Protein AF-A0A449G775-F1 (afdb_monomer)

Structure (mmCIF, N/CA/C/O backbone):
data_AF-A0A449G775-F1
#
_entry.id   AF-A0A449G775-F1
#
loop_
_atom_site.group_PDB
_atom_site.id
_atom_site.type_symbol
_atom_site.label_atom_id
_atom_site.label_alt_id
_atom_site.label_comp_id
_atom_site.label_asym_id
_atom_site.label_entity_id
_atom_site.label_seq_id
_atom_site.pdbx_PDB_ins_code
_atom_site.Cartn_x
_atom_site.Cartn_y
_atom_site.Cartn_z
_atom_site.occupancy
_atom_site.B_iso_or_equiv
_atom_site.auth_seq_id
_atom_site.auth_comp_id
_atom_site.auth_asym_id
_atom_site.auth_atom_id
_atom_site.pdbx_PDB_model_num
ATOM 1 N N . MET A 1 1 ? -2.169 -4.585 -36.588 1.00 41.78 1 MET A N 1
ATOM 2 C CA . MET A 1 1 ? -1.830 -3.773 -35.401 1.00 41.78 1 MET A CA 1
ATOM 3 C C . MET A 1 1 ? -0.980 -4.644 -34.499 1.00 41.78 1 MET A C 1
ATOM 5 O O . MET A 1 1 ? -1.302 -5.826 -34.436 1.00 41.78 1 MET A O 1
ATOM 9 N N . PRO A 1 2 ? 0.100 -4.131 -33.890 1.00 54.00 2 PRO A N 1
ATOM 10 C CA . PRO A 1 2 ? 0.795 -4.879 -32.844 1.00 54.00 2 PRO A CA 1
ATOM 11 C C . PRO A 1 2 ? -0.202 -5.221 -31.728 1.00 54.00 2 PRO A C 1
ATOM 13 O O . PRO A 1 2 ? -1.099 -4.421 -31.456 1.00 54.00 2 PRO A O 1
ATOM 16 N N . ASP A 1 3 ? -0.084 -6.412 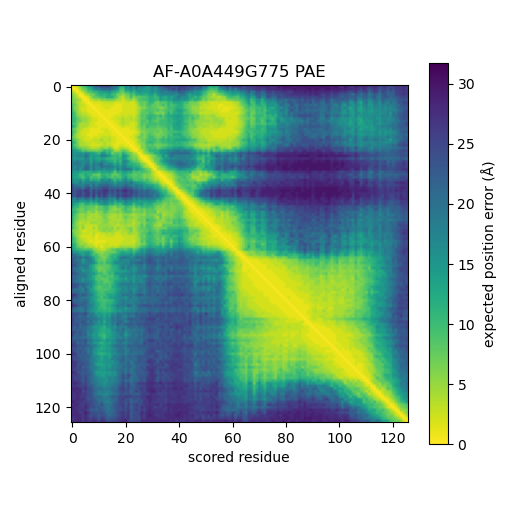-31.141 1.00 64.44 3 ASP A N 1
ATOM 17 C CA . ASP A 1 3 ? -0.899 -6.814 -29.991 1.00 64.44 3 ASP A CA 1
ATOM 18 C C . ASP A 1 3 ? -0.558 -5.893 -28.813 1.00 64.44 3 ASP A C 1
ATOM 20 O O . ASP A 1 3 ? 0.551 -5.922 -28.278 1.00 64.44 3 ASP A O 1
ATOM 24 N N . ILE A 1 4 ? -1.497 -5.017 -28.459 1.00 66.75 4 ILE A N 1
ATOM 25 C CA . ILE A 1 4 ? -1.383 -4.104 -27.319 1.00 66.75 4 ILE A CA 1
ATOM 26 C C . ILE A 1 4 ? -1.605 -4.921 -26.039 1.00 66.75 4 ILE A C 1
ATOM 28 O O . ILE A 1 4 ? -2.422 -5.846 -26.011 1.00 66.75 4 ILE A O 1
ATOM 32 N N . ALA A 1 5 ? -0.862 -4.607 -24.975 1.00 70.12 5 ALA A N 1
ATOM 33 C CA . ALA A 1 5 ? -1.087 -5.233 -23.677 1.00 70.12 5 ALA A CA 1
ATOM 34 C C . ALA A 1 5 ? -2.512 -4.926 -23.188 1.00 70.12 5 ALA A C 1
ATOM 36 O O . ALA A 1 5 ? -2.932 -3.773 -23.171 1.00 70.12 5 ALA A O 1
ATOM 37 N N . LYS A 1 6 ? -3.258 -5.946 -22.762 1.00 79.94 6 LYS A N 1
ATOM 38 C CA . LYS A 1 6 ? -4.625 -5.754 -22.262 1.00 79.94 6 LYS A CA 1
ATOM 39 C C . LYS A 1 6 ? -4.625 -5.210 -20.837 1.00 79.94 6 LYS A C 1
ATOM 41 O O . LYS A 1 6 ? -5.492 -4.419 -20.498 1.00 79.94 6 LYS A O 1
ATOM 46 N N . HIS A 1 7 ? -3.654 -5.626 -20.022 1.00 84.19 7 HIS A N 1
ATOM 47 C CA . HIS A 1 7 ? -3.527 -5.198 -18.629 1.00 84.19 7 HIS A CA 1
ATOM 48 C C . HIS A 1 7 ? -2.068 -5.038 -18.226 1.00 84.19 7 HIS A C 1
ATOM 50 O O . HIS A 1 7 ? -1.248 -5.918 -18.510 1.00 84.19 7 HIS A O 1
ATOM 56 N N . VAL A 1 8 ? -1.742 -3.956 -17.527 1.00 86.50 8 VAL A N 1
ATOM 57 C CA . VAL A 1 8 ? -0.419 -3.740 -16.932 1.00 86.50 8 VAL A CA 1
ATOM 58 C C . VAL A 1 8 ? -0.568 -3.484 -15.441 1.00 86.50 8 VAL A C 1
ATOM 60 O O . VAL A 1 8 ? -1.293 -2.582 -15.037 1.00 86.50 8 VAL A O 1
ATOM 63 N N . THR A 1 9 ? 0.175 -4.230 -14.625 1.00 86.44 9 THR A N 1
ATOM 64 C CA . THR A 1 9 ? 0.214 -4.030 -13.172 1.00 86.44 9 THR A CA 1
ATOM 65 C C . THR A 1 9 ? 1.597 -3.558 -12.744 1.00 86.44 9 THR A C 1
ATOM 67 O O . THR A 1 9 ? 2.597 -4.246 -12.968 1.00 86.44 9 THR A O 1
ATOM 70 N N . VAL A 1 10 ? 1.657 -2.401 -12.086 1.00 84.25 10 VAL A N 1
ATOM 71 C CA . VAL A 1 10 ? 2.860 -1.878 -11.430 1.00 84.25 10 VAL A CA 1
ATOM 72 C C . VAL A 1 10 ? 2.757 -2.165 -9.939 1.00 84.25 10 VAL A C 1
ATOM 74 O O . VAL A 1 10 ? 1.992 -1.521 -9.225 1.00 84.25 10 VAL A O 1
ATOM 77 N N . ASP A 1 11 ? 3.540 -3.125 -9.460 1.00 79.12 11 ASP A N 1
ATOM 78 C CA . ASP A 1 11 ? 3.617 -3.460 -8.043 1.00 79.12 11 ASP A CA 1
ATOM 79 C C . ASP A 1 11 ? 4.796 -2.728 -7.401 1.00 79.12 11 ASP A C 1
ATOM 81 O O . ASP A 1 11 ? 5.955 -3.143 -7.511 1.00 79.12 11 ASP A O 1
ATOM 85 N N . LEU A 1 12 ? 4.496 -1.608 -6.739 1.00 74.88 12 LEU A N 1
ATOM 86 C CA . LEU A 1 12 ? 5.497 -0.781 -6.069 1.00 74.88 12 LEU A CA 1
ATOM 87 C C . LEU A 1 12 ? 5.999 -1.413 -4.765 1.00 74.88 12 LEU A C 1
ATOM 89 O O . LEU A 1 12 ? 7.126 -1.129 -4.357 1.00 74.88 12 LEU A O 1
ATOM 93 N N . ALA A 1 13 ? 5.212 -2.291 -4.133 1.00 70.94 13 ALA A N 1
ATOM 94 C CA . ALA A 1 13 ? 5.627 -3.017 -2.935 1.00 70.94 13 ALA A CA 1
ATOM 95 C C . ALA A 1 13 ? 6.706 -4.056 -3.270 1.00 70.94 13 ALA A C 1
ATOM 97 O O . ALA A 1 13 ? 7.714 -4.160 -2.573 1.00 70.94 13 ALA A O 1
ATOM 98 N N . GLN A 1 14 ? 6.537 -4.778 -4.379 1.00 73.75 14 GLN A N 1
ATOM 99 C CA . GLN A 1 14 ? 7.514 -5.760 -4.855 1.00 73.75 14 GLN A CA 1
ATOM 100 C C . GLN A 1 14 ? 8.566 -5.178 -5.804 1.00 73.75 14 GLN A C 1
ATOM 102 O O . GLN A 1 14 ? 9.506 -5.889 -6.165 1.00 73.75 14 GLN A O 1
ATOM 107 N N . ARG A 1 15 ? 8.406 -3.918 -6.229 1.00 76.88 15 ARG A N 1
ATOM 108 C C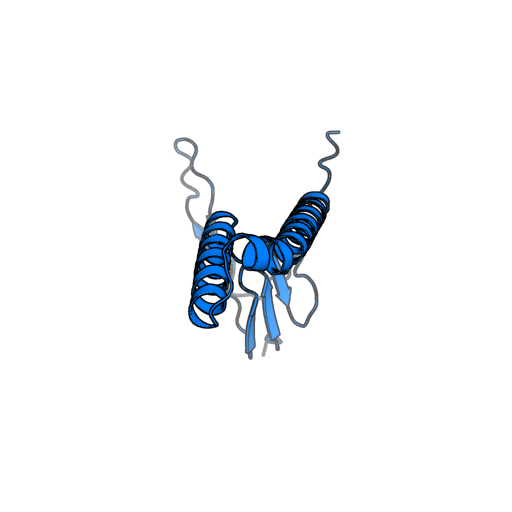A . ARG A 1 15 ? 9.209 -3.266 -7.279 1.00 76.88 15 ARG A CA 1
ATOM 109 C C . ARG A 1 15 ? 9.212 -4.078 -8.580 1.00 76.88 15 ARG A C 1
ATOM 111 O O . ARG A 1 15 ? 10.264 -4.325 -9.171 1.00 76.88 15 ARG A O 1
ATOM 118 N N . LYS A 1 16 ? 8.036 -4.544 -9.006 1.00 81.12 16 LYS A N 1
ATOM 119 C CA . LYS A 1 16 ? 7.862 -5.406 -10.185 1.00 81.12 16 LYS A CA 1
ATOM 120 C C . LYS A 1 16 ? 6.801 -4.866 -11.129 1.00 81.12 16 LYS A C 1
ATOM 122 O O . LYS A 1 16 ? 5.863 -4.193 -10.722 1.00 81.12 16 LYS A O 1
ATOM 127 N N . LEU A 1 17 ? 6.955 -5.232 -12.396 1.00 83.00 17 LEU A N 1
ATOM 128 C CA . LEU A 1 17 ? 5.988 -4.985 -13.453 1.00 83.00 17 LEU A CA 1
ATOM 129 C C . LEU A 1 17 ? 5.425 -6.322 -13.939 1.00 83.00 17 LEU A C 1
ATOM 131 O O . LEU A 1 17 ? 6.178 -7.286 -14.120 1.00 83.00 17 LEU A O 1
ATOM 135 N N . TYR A 1 18 ? 4.121 -6.354 -14.185 1.00 85.88 18 TYR A N 1
ATOM 136 C CA . TYR A 1 18 ? 3.426 -7.476 -14.800 1.00 85.88 18 TYR A CA 1
ATOM 137 C C . TYR A 1 18 ? 2.677 -6.994 -16.041 1.00 85.88 18 TYR A C 1
ATOM 139 O O . TYR A 1 18 ? 2.078 -5.920 -16.030 1.00 85.88 18 TYR A O 1
ATOM 147 N N . VAL A 1 19 ? 2.706 -7.792 -17.104 1.00 84.25 19 VAL A N 1
ATOM 148 C CA . VAL A 1 19 ? 1.987 -7.531 -18.355 1.00 84.25 19 VAL A CA 1
ATOM 149 C C . VAL A 1 19 ? 1.100 -8.734 -18.633 1.00 84.25 19 VAL A C 1
ATOM 151 O O . VAL A 1 19 ? 1.589 -9.856 -18.718 1.00 84.25 19 VAL A O 1
ATOM 154 N N . ASN A 1 20 ? -0.212 -8.515 -18.730 1.00 85.38 20 ASN A N 1
ATOM 155 C CA . ASN A 1 20 ? -1.226 -9.566 -18.859 1.00 85.38 20 ASN A CA 1
ATOM 156 C C . ASN A 1 20 ? -1.096 -10.670 -17.788 1.00 85.38 20 ASN A C 1
ATOM 158 O O . ASN A 1 20 ? -1.330 -11.845 -18.060 1.00 85.38 20 ASN A O 1
ATOM 162 N N . GLY A 1 21 ? -0.695 -10.292 -16.569 1.00 83.12 21 GLY A N 1
ATOM 163 C CA . GLY A 1 21 ? -0.495 -11.212 -15.444 1.00 83.12 21 GLY A CA 1
ATOM 164 C C . GLY A 1 21 ? 0.833 -11.979 -15.454 1.00 83.12 21 GLY A C 1
ATOM 165 O O . GLY A 1 21 ? 1.185 -12.594 -14.449 1.00 83.12 21 GLY A O 1
ATOM 166 N N . GLU A 1 22 ? 1.618 -11.909 -16.528 1.00 83.50 22 GLU A N 1
ATOM 167 C CA . GLU A 1 22 ? 2.969 -12.465 -16.555 1.00 83.50 22 GLU A CA 1
ATOM 168 C C . GLU A 1 22 ? 3.952 -11.452 -15.972 1.00 83.50 22 GLU A C 1
ATOM 170 O O . GLU A 1 22 ? 3.925 -10.267 -16.315 1.00 83.50 22 GLU A O 1
ATOM 175 N N . ARG A 1 23 ? 4.845 -11.905 -15.076 1.00 81.00 23 ARG A N 1
ATOM 176 C CA . ARG A 1 23 ? 5.966 -11.067 -14.629 1.00 81.00 23 ARG A CA 1
ATOM 177 C C . ARG A 1 23 ? 6.703 -10.640 -15.882 1.00 81.00 23 ARG A C 1
ATOM 179 O O . ARG A 1 23 ? 6.990 -11.494 -16.704 1.00 81.00 23 ARG A O 1
ATOM 186 N N . PHE A 1 24 ? 7.016 -9.362 -16.010 1.00 77.25 24 PHE A N 1
ATOM 187 C CA . PHE A 1 24 ? 7.753 -8.853 -17.153 1.00 77.25 24 PHE A CA 1
ATOM 188 C C . PHE A 1 24 ? 9.257 -9.103 -16.936 1.00 77.25 24 PHE A C 1
ATOM 190 O O . PHE A 1 24 ? 9.856 -8.391 -16.125 1.00 77.25 24 PHE A O 1
ATOM 197 N N . PRO A 1 25 ? 9.898 -10.112 -17.575 1.00 64.25 25 PRO A N 1
ATOM 198 C CA . PRO A 1 25 ? 11.345 -10.177 -17.636 1.00 64.25 25 PRO A CA 1
ATOM 199 C C . PRO A 1 25 ? 11.806 -9.140 -18.649 1.00 64.25 25 PRO A C 1
ATOM 201 O O . PRO A 1 25 ? 12.339 -8.155 -18.185 1.00 64.25 25 PRO A O 1
ATOM 204 N N . PHE A 1 26 ? 11.513 -9.269 -19.952 1.00 61.62 26 PHE A N 1
ATOM 205 C CA . PHE A 1 26 ? 11.604 -8.210 -20.975 1.00 61.62 26 PHE A CA 1
ATOM 206 C C . PHE A 1 26 ? 10.833 -8.658 -22.238 1.00 61.62 26 PHE A C 1
ATOM 208 O O . PHE A 1 26 ? 11.180 -9.683 -22.821 1.00 61.62 26 PHE A O 1
ATOM 215 N N . HIS A 1 27 ? 9.843 -7.892 -22.710 1.00 51.22 27 HIS A N 1
ATOM 216 C CA . HIS A 1 27 ? 9.414 -7.902 -24.119 1.00 51.22 27 HIS A CA 1
ATOM 217 C C . HIS A 1 27 ? 9.099 -6.468 -24.557 1.00 51.22 27 HIS A C 1
ATOM 219 O O . HIS A 1 27 ? 8.172 -5.848 -24.045 1.00 51.22 27 HIS A O 1
ATOM 225 N N . ILE A 1 28 ? 9.903 -5.922 -25.470 1.00 53.88 28 ILE A N 1
ATOM 226 C CA . ILE A 1 28 ? 9.770 -4.545 -25.961 1.00 53.88 28 ILE A CA 1
ATOM 227 C C . ILE A 1 28 ? 9.266 -4.633 -27.396 1.00 53.88 28 ILE A C 1
ATOM 229 O O . ILE A 1 28 ? 10.047 -4.871 -28.316 1.00 53.88 28 ILE A O 1
ATOM 233 N N . ALA A 1 29 ? 7.957 -4.476 -27.573 1.00 51.53 29 ALA A N 1
ATOM 234 C CA . ALA A 1 29 ? 7.383 -4.226 -28.887 1.00 51.53 29 ALA A CA 1
ATOM 235 C C . ALA A 1 29 ? 7.666 -2.762 -29.270 1.00 51.53 29 ALA A C 1
ATOM 237 O O . ALA A 1 29 ? 7.610 -1.872 -28.424 1.00 51.53 29 ALA A O 1
ATOM 238 N N . GLU A 1 30 ? 8.062 -2.542 -30.521 1.00 50.09 30 GLU A N 1
ATOM 239 C CA . GLU A 1 30 ? 8.692 -1.320 -31.033 1.00 50.09 30 GLU A CA 1
ATOM 240 C C . GLU A 1 30 ? 8.039 0.015 -30.616 1.00 50.09 30 GLU A C 1
ATOM 242 O O . GLU A 1 30 ? 6.823 0.185 -30.615 1.00 50.09 30 GLU A O 1
ATOM 247 N N . GLY A 1 31 ? 8.912 0.985 -30.321 1.00 53.12 31 GLY A N 1
ATOM 248 C CA . GLY A 1 31 ? 8.606 2.309 -29.756 1.00 53.12 31 GLY A CA 1
ATOM 249 C C . GLY A 1 31 ? 9.664 2.733 -28.726 1.00 53.12 31 GLY A C 1
ATOM 250 O O . GLY A 1 31 ? 9.332 3.281 -27.683 1.00 53.12 31 GLY A O 1
ATOM 251 N N . GLY A 1 32 ? 10.922 2.365 -29.005 1.00 60.75 32 GLY A N 1
ATOM 252 C CA . GLY A 1 32 ? 11.879 1.801 -28.051 1.00 60.75 32 GLY A CA 1
ATOM 253 C C . GLY A 1 32 ? 12.378 2.671 -26.898 1.00 60.75 32 GLY A C 1
ATOM 254 O O . GLY A 1 32 ? 12.265 3.897 -26.890 1.00 60.75 32 GLY A O 1
ATOM 255 N N . ILE A 1 33 ? 12.969 1.939 -25.946 1.00 56.94 33 ILE A N 1
ATOM 256 C CA . ILE A 1 33 ? 13.707 2.394 -24.767 1.00 56.94 33 ILE A CA 1
ATOM 257 C C . ILE A 1 33 ? 14.382 3.747 -25.008 1.00 56.94 33 ILE A C 1
ATOM 259 O O . ILE A 1 33 ? 15.210 3.884 -25.911 1.00 56.94 33 ILE A O 1
ATOM 263 N N . ARG A 1 34 ? 14.096 4.716 -24.137 1.00 60.19 34 ARG A N 1
ATOM 264 C CA . ARG A 1 34 ? 14.892 5.940 -24.053 1.00 60.19 34 ARG A CA 1
ATOM 265 C C . ARG A 1 34 ? 15.939 5.758 -22.972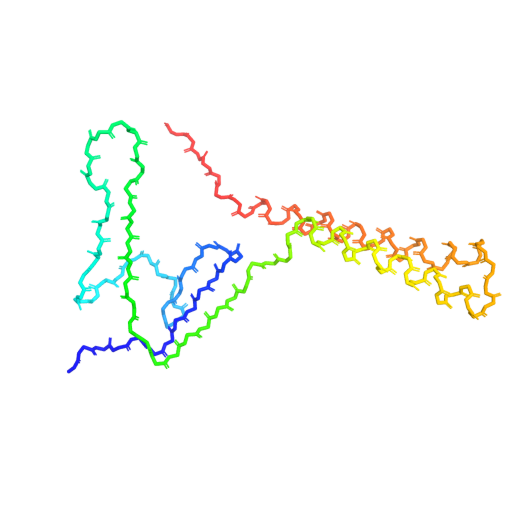 1.00 60.19 34 ARG A C 1
ATOM 267 O O . ARG A 1 34 ? 15.610 5.424 -21.834 1.00 60.19 34 ARG A O 1
ATOM 274 N N . VAL A 1 35 ? 17.195 5.933 -23.356 1.00 58.12 35 VAL A N 1
ATOM 275 C CA . VAL A 1 35 ? 18.321 5.946 -22.427 1.00 58.12 35 VAL A CA 1
ATOM 276 C C . VAL A 1 35 ? 18.773 7.389 -22.291 1.00 58.12 35 VAL A C 1
ATOM 278 O O . VAL A 1 35 ? 19.220 7.989 -23.267 1.00 58.12 35 VAL A O 1
ATOM 281 N N . ASP A 1 36 ? 18.660 7.922 -21.082 1.00 63.53 36 ASP A N 1
ATOM 282 C CA . ASP A 1 36 ? 19.113 9.259 -20.722 1.00 63.53 36 ASP A CA 1
ATOM 283 C C . ASP A 1 36 ? 20.397 9.155 -19.881 1.00 63.53 36 ASP A C 1
ATOM 285 O O . ASP A 1 36 ? 20.607 8.193 -19.136 1.00 63.53 36 ASP A O 1
ATOM 289 N N . GLY A 1 37 ? 21.280 10.153 -19.989 1.00 56.84 37 GLY A N 1
ATOM 290 C CA . GLY A 1 37 ? 22.474 10.228 -19.138 1.00 56.84 37 GLY A CA 1
ATOM 291 C C . GLY A 1 37 ? 23.662 9.363 -19.577 1.00 56.84 37 GLY A C 1
ATOM 292 O O . GLY A 1 37 ? 24.518 9.058 -18.758 1.00 56.84 37 GLY A O 1
ATOM 293 N N . LEU A 1 38 ? 23.782 9.026 -20.867 1.00 55.22 38 LEU A N 1
ATOM 294 C CA . LEU A 1 38 ? 24.985 8.391 -21.448 1.00 55.22 38 LEU A CA 1
ATOM 295 C C . LEU A 1 38 ? 26.239 9.298 -21.455 1.00 55.22 38 LEU A C 1
ATOM 297 O O . LEU A 1 38 ? 27.238 8.973 -22.097 1.00 55.22 38 LEU A O 1
ATOM 301 N N . ALA A 1 39 ? 26.207 10.443 -20.769 1.00 53.59 39 ALA A N 1
ATOM 302 C CA . ALA A 1 39 ? 27.369 11.303 -20.616 1.00 53.59 39 ALA A CA 1
ATOM 303 C C . ALA A 1 39 ? 28.362 10.632 -19.657 1.00 53.59 39 ALA A C 1
ATOM 305 O O . ALA A 1 39 ? 28.154 10.576 -18.448 1.00 53.59 39 ALA A O 1
ATOM 306 N N . ALA A 1 40 ? 29.442 10.118 -20.238 1.00 53.72 40 ALA A N 1
ATOM 307 C CA . ALA A 1 40 ? 30.542 9.402 -19.606 1.00 53.72 40 ALA A CA 1
ATOM 308 C C . ALA A 1 40 ? 31.411 10.257 -18.655 1.00 53.72 40 ALA A C 1
ATOM 310 O O . ALA A 1 40 ? 32.601 9.987 -18.507 1.00 53.72 40 ALA A O 1
ATOM 311 N N . GLU A 1 41 ? 30.856 11.274 -17.994 1.00 55.66 41 GLU A N 1
ATOM 312 C CA . GLU A 1 41 ? 31.618 12.155 -17.112 1.00 55.66 41 GLU A CA 1
ATOM 313 C C . GLU A 1 41 ? 31.108 12.073 -15.665 1.00 55.66 41 GLU A C 1
ATOM 315 O O . GLU A 1 41 ? 29.999 12.479 -15.334 1.00 55.66 41 GLU A O 1
ATOM 320 N N . ALA A 1 42 ? 31.971 11.516 -14.807 1.00 52.88 42 ALA A N 1
ATOM 321 C CA . ALA A 1 42 ? 31.935 11.579 -13.344 1.00 52.88 42 ALA A CA 1
ATOM 322 C C . ALA A 1 42 ? 30.757 10.890 -12.614 1.00 52.88 42 ALA A C 1
ATOM 324 O O . ALA A 1 42 ? 30.095 11.491 -11.773 1.00 52.88 42 ALA A O 1
ATOM 325 N N . GLY A 1 43 ? 30.564 9.584 -12.835 1.00 60.44 43 GLY A N 1
ATOM 326 C CA . GLY A 1 43 ? 29.871 8.724 -11.858 1.00 60.44 43 GLY A CA 1
ATOM 327 C C . GLY A 1 43 ? 28.341 8.828 -11.812 1.00 60.44 43 GLY A C 1
ATOM 328 O O . GLY A 1 43 ? 27.735 8.366 -10.847 1.00 60.44 43 GLY A O 1
ATOM 329 N N . GLY A 1 44 ? 27.709 9.404 -12.837 1.00 60.59 44 GLY A N 1
ATOM 330 C CA . GLY A 1 44 ? 26.251 9.388 -12.985 1.00 60.59 44 GLY A CA 1
ATOM 331 C C . GLY A 1 44 ? 25.708 7.999 -13.346 1.00 60.59 44 GLY A C 1
ATOM 332 O O . GLY A 1 44 ? 26.318 7.266 -14.124 1.00 60.59 44 GLY A O 1
ATOM 333 N N . LEU A 1 45 ? 24.551 7.631 -12.787 1.00 57.72 45 LEU A N 1
ATOM 334 C CA . LEU A 1 45 ? 23.834 6.404 -13.150 1.00 57.72 45 LEU A CA 1
ATOM 335 C C . LEU A 1 45 ? 23.053 6.617 -14.454 1.00 57.72 45 LEU A C 1
ATOM 337 O O . LEU A 1 45 ? 22.301 7.584 -14.582 1.00 57.72 45 LEU A O 1
ATOM 341 N N . ALA A 1 46 ? 23.194 5.689 -15.403 1.00 62.25 46 ALA A N 1
ATOM 342 C CA . ALA A 1 46 ? 22.377 5.681 -16.612 1.00 62.25 46 ALA A CA 1
ATOM 343 C C . ALA A 1 46 ? 20.906 5.447 -16.242 1.00 62.25 46 ALA A C 1
ATOM 345 O O . ALA A 1 46 ? 20.588 4.518 -15.495 1.00 62.25 46 ALA A O 1
ATOM 346 N N . THR A 1 47 ? 20.012 6.279 -16.772 1.00 66.12 47 THR A N 1
ATOM 347 C CA . THR A 1 47 ? 18.571 6.142 -16.542 1.00 66.12 47 THR A CA 1
ATOM 348 C C . THR A 1 47 ? 17.911 5.591 -17.797 1.00 66.12 47 THR A C 1
ATOM 350 O O . THR A 1 47 ? 18.149 6.073 -18.903 1.00 66.12 47 THR A O 1
ATOM 353 N N . VAL A 1 48 ? 17.083 4.562 -17.626 1.00 66.69 48 VAL A N 1
ATOM 354 C CA . VAL A 1 48 ? 16.380 3.884 -18.717 1.00 66.69 48 VAL A CA 1
ATOM 355 C C . VAL A 1 48 ? 14.879 4.039 -18.507 1.00 66.69 48 VAL A C 1
ATOM 357 O O . VAL A 1 48 ? 14.353 3.606 -17.484 1.00 66.69 48 VAL A O 1
ATOM 360 N N . THR A 1 49 ? 14.189 4.627 -19.485 1.00 73.38 49 THR A N 1
ATOM 361 C CA . THR A 1 49 ? 12.732 4.803 -19.476 1.00 73.38 49 THR A CA 1
ATOM 362 C C . THR A 1 49 ? 12.085 3.907 -20.531 1.00 73.38 49 THR A C 1
ATOM 364 O O . THR A 1 49 ? 12.470 3.931 -21.704 1.00 73.38 49 THR A O 1
ATOM 367 N N . VAL A 1 50 ? 11.076 3.132 -20.119 1.00 72.56 50 VAL A N 1
ATOM 368 C CA . VAL A 1 50 ? 10.281 2.253 -20.991 1.00 72.56 50 VAL A CA 1
ATOM 369 C C . VAL A 1 50 ? 8.833 2.736 -21.002 1.00 72.56 50 VAL A C 1
ATOM 371 O O . VAL A 1 50 ? 8.230 2.915 -19.946 1.00 72.56 50 VAL A O 1
ATOM 374 N N . THR A 1 51 ? 8.277 2.955 -22.193 1.00 74.62 51 THR A N 1
ATOM 375 C CA . THR A 1 51 ? 6.877 3.358 -22.376 1.00 74.62 51 THR A CA 1
ATOM 376 C C . THR A 1 51 ? 6.032 2.144 -22.745 1.00 74.62 51 THR A C 1
ATOM 378 O O . THR A 1 51 ? 6.398 1.391 -23.645 1.00 74.62 51 THR A O 1
ATOM 381 N N . PHE A 1 52 ? 4.893 1.979 -22.073 1.00 72.12 52 PHE A N 1
ATOM 382 C CA . PHE A 1 52 ? 3.917 0.929 -22.354 1.00 72.12 52 PHE A CA 1
ATOM 383 C C . PHE A 1 52 ? 2.609 1.552 -22.834 1.00 72.12 52 PHE A C 1
ATOM 385 O O . PHE A 1 52 ? 2.149 2.545 -22.272 1.00 72.12 52 PHE A O 1
ATOM 392 N N . PHE A 1 53 ? 2.010 0.942 -23.854 1.00 75.69 53 PHE A N 1
ATOM 393 C CA . PHE A 1 53 ? 0.628 1.195 -24.246 1.00 75.69 53 PHE A CA 1
ATOM 394 C C . PHE A 1 53 ? -0.198 -0.005 -23.797 1.00 75.69 53 PHE A C 1
ATOM 396 O O . PHE A 1 53 ? 0.140 -1.141 -24.140 1.00 75.69 53 PHE A O 1
ATOM 403 N N . ALA A 1 54 ? -1.234 0.250 -23.006 1.00 78.94 54 ALA A N 1
ATOM 404 C CA . ALA A 1 54 ? -2.121 -0.775 -22.485 1.00 78.94 54 ALA A CA 1
ATOM 405 C C . ALA A 1 54 ? -3.561 -0.266 -22.439 1.00 78.94 54 ALA A C 1
ATOM 407 O O . ALA A 1 54 ? -3.776 0.943 -22.324 1.00 78.94 54 ALA A O 1
ATOM 408 N N . ASP A 1 55 ? -4.517 -1.189 -22.521 1.00 84.50 55 ASP A N 1
ATOM 409 C CA . ASP A 1 55 ? -5.940 -0.860 -22.385 1.00 84.50 55 ASP A CA 1
ATOM 410 C C . ASP A 1 55 ? -6.295 -0.482 -20.936 1.00 84.50 55 ASP A C 1
ATOM 412 O O . ASP A 1 55 ? -7.122 0.403 -20.720 1.00 84.50 55 ASP A O 1
ATOM 416 N N . ASP A 1 56 ? -5.642 -1.117 -19.957 1.00 87.06 56 ASP A N 1
ATOM 417 C CA . ASP A 1 56 ? -5.824 -0.860 -18.527 1.00 87.06 56 ASP A CA 1
ATOM 418 C C . ASP A 1 56 ? -4.493 -0.883 -17.756 1.00 87.06 56 ASP A C 1
ATOM 420 O O . ASP A 1 56 ? -3.553 -1.609 -18.113 1.00 87.06 56 ASP A O 1
ATOM 424 N N . ILE A 1 57 ? -4.412 -0.060 -16.703 1.00 85.25 57 ILE A N 1
ATOM 425 C CA . ILE A 1 57 ? -3.234 0.070 -15.836 1.00 85.25 57 ILE A CA 1
ATOM 426 C C . ILE A 1 57 ? -3.662 0.051 -14.369 1.00 85.25 57 ILE A C 1
ATOM 428 O O . ILE A 1 57 ? -4.345 0.952 -13.884 1.00 85.25 57 ILE A O 1
ATOM 432 N N . GLU A 1 58 ? -3.140 -0.924 -13.634 1.00 88.69 58 GLU A N 1
ATOM 433 C CA . GLU A 1 58 ? -3.300 -1.061 -12.193 1.00 88.69 58 GLU A CA 1
ATOM 434 C C . GLU A 1 58 ? -1.989 -0.731 -11.469 1.00 88.69 58 GLU A C 1
ATOM 436 O O . GLU A 1 58 ? -0.912 -1.206 -11.838 1.00 88.69 58 GLU A O 1
ATOM 441 N N . VAL A 1 59 ? -2.070 0.064 -10.401 1.00 85.19 59 VAL A N 1
ATOM 442 C CA . VAL A 1 59 ? -0.920 0.385 -9.547 1.00 85.19 59 VAL A CA 1
ATOM 443 C C . VAL A 1 59 ? -1.186 -0.141 -8.147 1.00 85.19 59 VAL A C 1
ATOM 445 O O . VAL A 1 59 ? -2.059 0.366 -7.444 1.00 85.19 59 VAL A O 1
ATOM 448 N N . VAL A 1 60 ? -0.398 -1.129 -7.724 1.00 80.81 60 VAL A N 1
ATOM 449 C CA . VAL A 1 60 ? -0.387 -1.592 -6.336 1.00 80.81 60 VAL A CA 1
ATOM 450 C C . VAL A 1 60 ? 0.582 -0.691 -5.568 1.00 80.81 60 VAL A C 1
ATOM 452 O O . VAL A 1 60 ? 1.786 -0.700 -5.859 1.00 80.81 60 VAL A O 1
ATOM 455 N N . PRO A 1 61 ? 0.091 0.131 -4.625 1.00 74.12 61 PRO A N 1
ATOM 456 C CA . PRO A 1 61 ? 0.937 1.065 -3.901 1.00 74.12 61 PRO A CA 1
ATOM 457 C C . PRO A 1 61 ? 1.949 0.314 -3.035 1.00 74.12 61 PRO A C 1
ATOM 459 O O . PRO A 1 61 ? 1.689 -0.790 -2.551 1.00 74.12 61 PRO A O 1
ATOM 462 N N . ALA A 1 62 ? 3.104 0.936 -2.795 1.00 72.12 62 ALA A N 1
ATOM 463 C CA . ALA A 1 62 ? 3.976 0.475 -1.728 1.00 72.12 62 ALA A CA 1
ATOM 464 C C . ALA A 1 62 ? 3.183 0.584 -0.418 1.00 72.12 62 ALA A C 1
ATOM 466 O O . ALA A 1 62 ? 2.512 1.594 -0.188 1.00 72.12 62 ALA A O 1
ATOM 467 N N . GLY A 1 63 ? 3.219 -0.464 0.410 1.00 66.44 63 GLY A N 1
ATOM 468 C CA . GLY A 1 63 ? 2.604 -0.420 1.735 1.00 66.44 63 GLY A CA 1
ATOM 469 C C . GLY A 1 63 ? 3.079 0.803 2.534 1.00 66.44 63 GLY A C 1
ATOM 470 O O . GLY A 1 63 ? 4.100 1.407 2.183 1.00 66.44 63 GLY A O 1
ATOM 471 N N . PRO A 1 64 ? 2.354 1.189 3.600 1.00 66.75 64 PRO A N 1
ATOM 472 C CA . PRO A 1 64 ? 2.735 2.336 4.415 1.00 66.75 64 PRO A CA 1
ATOM 473 C C . PRO A 1 64 ? 4.195 2.199 4.847 1.00 66.75 64 PRO A C 1
ATOM 475 O O . PRO A 1 64 ? 4.641 1.121 5.252 1.00 66.75 64 PRO A O 1
ATOM 478 N N . THR A 1 65 ? 4.950 3.291 4.719 1.00 67.19 65 THR A N 1
ATOM 479 C CA . THR A 1 65 ? 6.337 3.325 5.181 1.00 67.19 65 THR A CA 1
ATOM 480 C C . THR A 1 65 ? 6.381 3.013 6.681 1.00 67.19 65 THR A C 1
ATOM 482 O O . THR A 1 65 ? 5.393 3.262 7.376 1.00 67.19 65 THR A O 1
ATOM 485 N N . PRO A 1 66 ? 7.504 2.501 7.218 1.00 68.00 66 PRO A N 1
ATOM 486 C CA . PRO A 1 66 ? 7.630 2.254 8.654 1.00 68.00 66 PRO A CA 1
ATOM 487 C C . PRO A 1 66 ? 7.255 3.481 9.498 1.00 68.00 66 PRO A C 1
ATOM 489 O O . PRO A 1 66 ? 6.506 3.346 10.456 1.00 68.00 66 PRO A O 1
ATOM 492 N N . ALA A 1 67 ? 7.664 4.677 9.061 1.00 70.06 67 ALA A N 1
ATOM 493 C CA . ALA A 1 67 ? 7.303 5.942 9.700 1.00 70.06 67 ALA A CA 1
ATOM 494 C C . ALA A 1 67 ? 5.789 6.221 9.663 1.00 70.06 67 ALA A C 1
ATOM 496 O O . ALA A 1 67 ? 5.187 6.491 10.695 1.00 70.06 67 ALA A O 1
ATOM 497 N N . ALA A 1 68 ? 5.143 6.081 8.499 1.00 70.75 68 ALA A N 1
ATOM 498 C CA . ALA A 1 68 ? 3.695 6.278 8.383 1.00 70.75 68 ALA A CA 1
ATOM 499 C C . ALA A 1 68 ? 2.898 5.236 9.190 1.00 70.75 68 ALA A C 1
ATOM 501 O O . ALA A 1 68 ? 1.788 5.504 9.648 1.00 70.75 68 ALA A O 1
ATOM 502 N N . ARG A 1 69 ? 3.456 4.034 9.365 1.00 73.12 69 ARG A N 1
ATOM 503 C CA . ARG A 1 69 ? 2.870 2.974 10.187 1.00 73.12 69 ARG A CA 1
ATOM 504 C C . ARG A 1 69 ? 2.988 3.286 11.678 1.00 73.12 69 ARG A C 1
ATOM 506 O O . ARG A 1 69 ? 1.999 3.124 12.385 1.00 73.12 69 ARG A O 1
ATOM 513 N N . GLU A 1 70 ? 4.150 3.751 12.126 1.00 77.56 70 GLU A N 1
ATOM 514 C CA . GLU A 1 70 ? 4.393 4.160 13.514 1.00 77.56 70 GLU A CA 1
ATOM 515 C C . GLU A 1 70 ? 3.488 5.337 13.908 1.00 77.56 70 GLU A C 1
ATOM 517 O O . GLU A 1 70 ? 2.822 5.290 14.941 1.00 77.56 70 GLU A O 1
ATOM 522 N N . GLU A 1 71 ? 3.350 6.337 13.031 1.00 80.19 71 GLU A N 1
ATOM 523 C CA . GLU A 1 71 ? 2.416 7.456 13.214 1.00 80.19 71 GLU A CA 1
ATOM 524 C C . GLU A 1 71 ? 0.955 6.985 13.320 1.00 80.19 71 GLU A C 1
ATOM 526 O O . GLU A 1 71 ? 0.214 7.422 14.204 1.00 80.19 71 GLU A O 1
ATOM 531 N N . ALA A 1 72 ? 0.531 6.059 12.453 1.00 79.81 72 ALA A N 1
ATOM 532 C CA . ALA A 1 72 ? -0.819 5.502 12.495 1.00 79.81 72 ALA A CA 1
ATOM 533 C C . ALA A 1 72 ? -1.072 4.666 13.763 1.00 79.81 72 ALA A C 1
ATOM 535 O O . ALA A 1 72 ? -2.164 4.737 14.331 1.00 79.81 72 ALA A O 1
ATOM 536 N N . GLN A 1 73 ? -0.079 3.897 14.225 1.00 79.81 73 GLN A N 1
ATOM 537 C CA . GLN A 1 73 ? -0.158 3.131 15.473 1.00 79.81 73 GLN A CA 1
ATOM 538 C C . GLN A 1 73 ? -0.248 4.051 16.693 1.00 79.81 73 GLN A C 1
ATOM 540 O O . GLN A 1 73 ? -1.109 3.832 17.545 1.00 79.81 73 GLN A O 1
ATOM 545 N N . ALA A 1 74 ? 0.560 5.113 16.750 1.00 84.06 74 ALA A N 1
ATOM 546 C CA . ALA A 1 74 ? 0.498 6.100 17.825 1.00 84.06 74 ALA A CA 1
ATOM 547 C C . ALA A 1 74 ? -0.881 6.776 17.893 1.00 84.06 74 ALA A C 1
ATOM 549 O O . ALA A 1 74 ? -1.483 6.863 18.964 1.00 84.06 74 ALA A O 1
ATOM 550 N N . LEU A 1 75 ? -1.432 7.171 16.739 1.00 86.94 75 LEU A N 1
ATOM 551 C CA . LEU A 1 75 ? -2.763 7.774 16.661 1.00 86.94 75 LEU A CA 1
ATOM 552 C C . LEU A 1 75 ? -3.866 6.807 17.118 1.00 86.94 75 LEU A C 1
ATOM 554 O O . LEU A 1 75 ? -4.779 7.206 17.844 1.00 86.94 75 LEU A O 1
ATOM 558 N N . LEU A 1 76 ? -3.794 5.537 16.711 1.00 85.12 76 LEU A N 1
ATOM 559 C CA . LEU A 1 76 ? -4.721 4.490 17.152 1.00 85.12 76 LEU A CA 1
ATOM 560 C C . LEU A 1 76 ? -4.644 4.268 18.665 1.00 85.12 76 LEU A C 1
ATOM 562 O O . LEU A 1 76 ? -5.686 4.163 19.315 1.00 85.12 76 LEU A O 1
ATOM 566 N N . HIS A 1 77 ? -3.433 4.251 19.223 1.00 83.56 77 HIS A N 1
ATOM 567 C CA . HIS A 1 77 ? -3.199 4.078 20.652 1.00 83.56 77 HIS A CA 1
ATOM 568 C C . HIS A 1 77 ? -3.808 5.229 21.466 1.00 83.56 77 HIS A C 1
ATOM 570 O O . HIS A 1 77 ? -4.585 4.998 22.398 1.00 83.56 77 HIS A O 1
ATOM 576 N N . GLU A 1 78 ? -3.527 6.478 21.079 1.00 88.88 78 GLU A N 1
ATOM 577 C CA . GLU A 1 78 ? -4.102 7.661 21.729 1.00 88.88 78 GLU A CA 1
ATOM 578 C C . GLU A 1 78 ? -5.628 7.704 21.601 1.00 88.88 78 GLU A C 1
ATOM 580 O O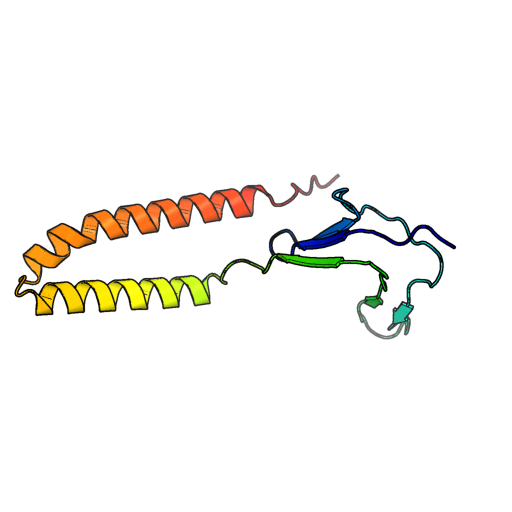 . GLU A 1 78 ? -6.331 7.938 22.588 1.00 88.88 78 GLU A O 1
ATOM 585 N N . THR A 1 79 ? -6.157 7.423 20.408 1.00 90.12 79 THR A N 1
ATOM 586 C CA . THR A 1 79 ? -7.604 7.447 20.151 1.00 90.12 79 THR A CA 1
ATOM 587 C C . THR A 1 79 ? -8.332 6.366 20.951 1.00 90.12 79 THR A C 1
ATOM 589 O O . THR A 1 79 ? -9.386 6.628 21.534 1.00 90.12 79 THR A O 1
ATOM 592 N N . GLY A 1 80 ? -7.766 5.157 21.024 1.00 87.06 80 GLY A N 1
ATOM 593 C CA . GLY A 1 80 ? -8.313 4.051 21.808 1.00 87.06 80 GLY A CA 1
ATOM 594 C C . GLY A 1 80 ? -8.353 4.368 23.302 1.00 87.06 80 GLY A C 1
ATOM 595 O O . GLY A 1 80 ? -9.391 4.184 23.942 1.00 87.06 80 GLY A O 1
ATOM 596 N N . LYS A 1 81 ? -7.258 4.921 23.844 1.00 87.38 81 LYS A N 1
ATOM 597 C CA . LYS A 1 81 ? -7.189 5.361 25.245 1.00 87.38 81 LYS A CA 1
ATOM 598 C C . LYS A 1 81 ? -8.232 6.446 25.528 1.00 87.38 81 LYS A C 1
ATOM 600 O O . LYS A 1 81 ? -9.018 6.303 26.463 1.00 87.38 81 LYS A O 1
ATOM 605 N N . ALA A 1 82 ? -8.316 7.469 24.676 1.00 89.00 82 ALA A N 1
ATOM 606 C CA . ALA A 1 82 ? -9.277 8.560 24.823 1.00 89.00 82 ALA A CA 1
ATOM 607 C C . ALA A 1 82 ? -10.742 8.081 24.798 1.00 89.00 82 ALA A C 1
ATOM 609 O O . ALA A 1 82 ? -11.545 8.518 25.624 1.00 89.00 82 ALA A O 1
ATOM 610 N N . LEU A 1 83 ? -11.096 7.160 23.895 1.00 91.19 83 LEU A N 1
ATOM 611 C CA . LEU A 1 83 ? -12.449 6.599 23.803 1.00 91.19 83 LEU A CA 1
ATOM 612 C C . LEU A 1 83 ? -12.844 5.816 25.056 1.00 91.19 83 LEU A C 1
ATOM 614 O O . LEU A 1 83 ? -13.957 5.977 25.553 1.00 91.19 83 LEU A O 1
ATOM 618 N N . LEU A 1 84 ? -11.949 4.988 25.592 1.00 88.12 84 LEU A N 1
ATOM 619 C CA . LEU A 1 84 ? -12.255 4.211 26.793 1.00 88.12 84 LEU A CA 1
ATOM 620 C C . LEU A 1 84 ? -12.330 5.091 28.046 1.00 88.12 84 LEU A C 1
ATOM 622 O O . LEU A 1 84 ? -13.204 4.881 28.886 1.00 88.12 84 LEU A O 1
ATOM 626 N N . THR A 1 85 ? -11.496 6.128 28.146 1.00 86.94 85 THR A N 1
ATOM 627 C CA . THR A 1 85 ? -11.626 7.130 29.212 1.00 86.94 85 THR A CA 1
ATOM 628 C C . THR A 1 85 ? -12.950 7.895 29.110 1.00 86.94 85 THR A C 1
ATOM 630 O O . THR A 1 85 ? -13.608 8.109 30.127 1.00 86.94 85 THR A O 1
ATOM 633 N N . LEU A 1 86 ? -13.401 8.248 27.899 1.00 91.88 86 LEU A N 1
ATOM 634 C CA . LEU A 1 86 ? -14.725 8.855 27.680 1.00 91.88 86 LEU A CA 1
ATOM 635 C C . LEU A 1 86 ? -15.878 7.936 28.109 1.00 91.88 86 LEU A C 1
ATOM 637 O O . LEU A 1 86 ? -16.915 8.422 28.556 1.00 91.88 86 LEU A O 1
ATOM 641 N N . LEU A 1 87 ? -15.693 6.618 28.016 1.00 93.19 87 LEU A N 1
ATOM 642 C CA . LEU A 1 87 ? -16.641 5.615 28.507 1.00 93.19 87 LEU A CA 1
ATOM 643 C C . LEU A 1 87 ? -16.573 5.407 30.033 1.00 93.19 87 LEU A C 1
ATOM 645 O O . LEU A 1 87 ? -17.289 4.561 30.567 1.00 93.19 87 LEU A O 1
ATOM 649 N N . GLY A 1 88 ? -15.748 6.183 30.742 1.00 92.12 88 GLY A N 1
ATOM 650 C CA . GLY A 1 88 ? -15.644 6.168 32.199 1.00 92.12 88 GLY A CA 1
ATOM 651 C C . GLY A 1 88 ? -14.748 5.065 32.757 1.00 92.12 88 GLY A C 1
ATOM 652 O O . GLY A 1 88 ? -14.826 4.780 33.952 1.00 92.12 88 GLY A O 1
ATOM 653 N N . LEU A 1 89 ? -13.915 4.432 31.923 1.00 92.62 89 LEU A N 1
ATOM 654 C CA . LEU A 1 89 ? -12.922 3.480 32.405 1.00 92.62 89 LEU A CA 1
ATOM 655 C C . LEU A 1 89 ? -11.731 4.217 33.019 1.00 92.62 89 LEU A C 1
ATOM 657 O O . LEU A 1 89 ? -11.211 5.179 32.449 1.00 92.62 89 LEU A O 1
ATOM 661 N N . ASP A 1 90 ? -11.287 3.729 34.175 1.00 90.94 90 ASP A N 1
ATOM 662 C CA . ASP A 1 90 ? -10.028 4.160 34.770 1.00 90.94 90 ASP A CA 1
ATOM 663 C C . ASP A 1 90 ? -8.821 3.623 33.983 1.00 90.94 90 ASP A C 1
ATOM 665 O O . ASP A 1 90 ? -8.925 2.693 33.180 1.00 90.94 90 ASP A O 1
ATOM 669 N N . GLU A 1 91 ? -7.656 4.227 34.213 1.00 85.06 91 GLU A N 1
ATOM 670 C CA . GLU A 1 91 ? -6.430 3.902 33.481 1.00 85.06 91 GLU A CA 1
ATOM 671 C C . GLU A 1 91 ? -6.022 2.428 33.636 1.00 85.06 91 GLU A C 1
ATOM 673 O O . GLU A 1 91 ? -5.606 1.805 32.665 1.00 85.06 91 GLU A O 1
ATOM 678 N N . ALA A 1 92 ? -6.234 1.824 34.809 1.00 88.50 92 ALA A N 1
ATOM 679 C CA . ALA A 1 92 ? -5.922 0.413 35.029 1.00 88.50 92 ALA A CA 1
ATOM 680 C C . ALA A 1 92 ? -6.845 -0.515 34.219 1.00 88.50 92 ALA A C 1
ATOM 682 O O . ALA A 1 92 ? -6.411 -1.545 33.698 1.00 88.50 92 ALA A O 1
ATOM 683 N N . ALA A 1 93 ? -8.122 -0.158 34.091 1.00 86.94 93 ALA A N 1
ATOM 684 C CA . ALA A 1 93 ? -9.087 -0.884 33.283 1.00 86.94 93 ALA A CA 1
ATOM 685 C C . ALA A 1 93 ? -8.814 -0.720 31.782 1.00 86.94 93 ALA A C 1
ATOM 687 O O . ALA A 1 93 ? -8.973 -1.694 31.045 1.00 86.94 93 ALA A O 1
ATOM 688 N N . VAL A 1 94 ? -8.367 0.462 31.345 1.00 86.81 94 VAL A N 1
ATOM 689 C CA . VAL A 1 94 ? -7.931 0.712 29.964 1.00 86.81 94 VAL A CA 1
ATOM 690 C C . VAL A 1 94 ? -6.720 -0.145 29.609 1.00 86.81 94 VAL A C 1
ATOM 692 O O . VAL A 1 94 ? -6.784 -0.879 28.627 1.00 86.81 94 VAL A O 1
ATOM 695 N N . GLU A 1 95 ? -5.666 -0.125 30.426 1.00 86.44 95 GLU A N 1
ATOM 696 C CA . GLU A 1 95 ? -4.455 -0.926 30.191 1.00 86.44 95 GLU A CA 1
ATOM 697 C C . GLU A 1 95 ? -4.758 -2.430 30.178 1.00 86.44 95 GLU A C 1
ATOM 699 O O . GLU A 1 95 ? -4.258 -3.173 29.338 1.00 86.44 95 GLU A O 1
ATOM 704 N N . ARG A 1 96 ? -5.667 -2.896 31.041 1.00 89.12 96 ARG A N 1
ATOM 705 C CA . ARG A 1 96 ? -6.103 -4.301 31.049 1.00 89.12 96 ARG A CA 1
ATOM 706 C C . ARG A 1 96 ? -6.843 -4.718 29.771 1.00 89.12 96 ARG A C 1
ATOM 708 O O . ARG A 1 96 ? -6.841 -5.900 29.440 1.00 89.12 96 ARG A O 1
ATOM 715 N N . ILE A 1 97 ? -7.527 -3.789 29.103 1.00 85.06 97 ILE A N 1
ATOM 716 C CA . ILE A 1 97 ? -8.311 -4.061 27.888 1.00 85.06 97 ILE A CA 1
ATOM 717 C C 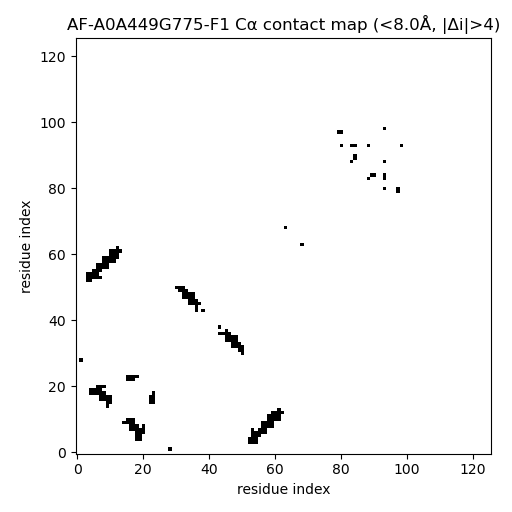. ILE A 1 97 ? -7.451 -3.900 26.636 1.00 85.06 97 ILE A C 1
ATOM 719 O O . ILE A 1 97 ? -7.518 -4.741 25.743 1.00 85.06 97 ILE A O 1
ATOM 723 N N . LEU A 1 98 ? -6.675 -2.820 26.563 1.00 85.75 98 LEU A N 1
ATOM 724 C CA . LEU A 1 98 ? -5.916 -2.461 25.373 1.00 85.75 98 LEU A CA 1
ATOM 725 C C . LEU A 1 98 ? -4.504 -3.043 25.349 1.00 85.75 98 LEU A C 1
ATOM 727 O O . LEU A 1 98 ? -4.031 -3.354 24.264 1.00 85.75 98 LEU A O 1
ATOM 731 N N . GLY A 1 99 ? -3.857 -3.246 26.499 1.00 83.69 99 GLY A N 1
ATOM 732 C CA . GLY A 1 99 ? -2.488 -3.768 26.571 1.00 83.69 99 GLY A CA 1
ATOM 733 C C . GLY A 1 99 ? -2.291 -5.061 25.769 1.00 83.69 99 GLY A C 1
ATOM 734 O O . GLY A 1 99 ? -1.477 -5.067 24.851 1.00 83.69 99 GLY A O 1
ATOM 735 N N . PRO A 1 100 ? -3.101 -6.116 25.992 1.00 88.75 100 PRO A N 1
ATOM 736 C CA . PRO A 1 100 ? -2.986 -7.355 25.221 1.00 88.75 100 PRO A CA 1
ATOM 737 C C . PRO A 1 100 ? -3.252 -7.173 23.720 1.00 88.75 100 PRO A C 1
ATOM 739 O O . PRO A 1 100 ? -2.636 -7.835 22.892 1.00 88.75 100 PRO A O 1
ATOM 742 N N . LEU A 1 101 ? -4.170 -6.267 23.360 1.00 83.25 101 LEU A N 1
ATOM 743 C CA . LEU A 1 101 ? -4.497 -5.973 21.964 1.00 83.25 101 LEU A CA 1
ATOM 744 C C . LEU A 1 101 ? -3.309 -5.312 21.249 1.00 83.25 101 LEU A C 1
ATOM 746 O O . LEU A 1 101 ? -3.054 -5.595 20.079 1.00 83.25 101 LEU A O 1
ATOM 750 N N . TRP A 1 102 ? -2.595 -4.430 21.949 1.00 80.75 102 TRP A N 1
ATOM 751 C CA . TRP A 1 102 ? -1.402 -3.768 21.434 1.00 80.75 102 TRP A CA 1
ATOM 752 C C . TRP A 1 102 ? -0.209 -4.716 21.354 1.00 80.75 102 TRP A C 1
ATOM 754 O O . TRP A 1 102 ? 0.430 -4.752 20.306 1.00 80.75 102 TRP A O 1
ATOM 764 N N . ASP A 1 103 ? 0.005 -5.564 22.363 1.00 82.75 103 ASP A N 1
ATOM 765 C CA . ASP A 1 103 ? 1.040 -6.606 22.331 1.00 82.75 103 ASP A CA 1
ATOM 766 C C . ASP A 1 103 ? 0.864 -7.544 21.120 1.00 82.75 103 ASP A C 1
ATOM 768 O O . ASP A 1 103 ? 1.825 -7.845 20.404 1.00 82.75 103 ASP A O 1
ATOM 772 N N . ASP A 1 104 ? -0.374 -7.965 20.839 1.00 80.81 104 ASP A N 1
ATOM 773 C CA . ASP A 1 104 ? -0.696 -8.805 19.680 1.00 80.81 104 ASP A CA 1
ATOM 774 C C . ASP A 1 104 ? -0.475 -8.069 18.346 1.00 80.81 104 ASP A C 1
ATOM 776 O O . ASP A 1 104 ? 0.010 -8.656 17.372 1.00 80.81 104 ASP A O 1
ATOM 780 N N . LEU A 1 105 ? -0.808 -6.776 18.283 1.00 72.88 105 LEU A N 1
ATOM 781 C CA . LEU A 1 105 ? -0.598 -5.947 17.094 1.00 72.88 105 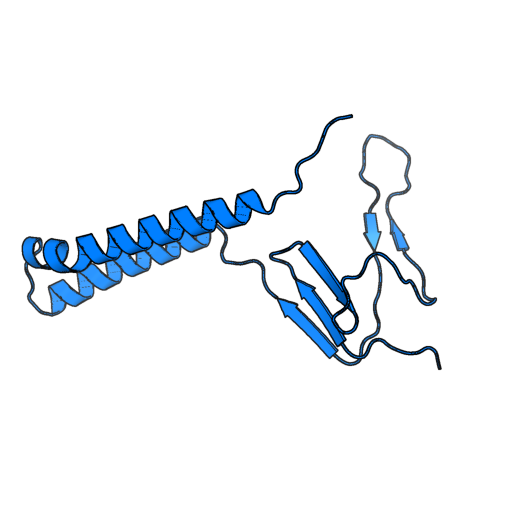LEU A CA 1
ATOM 782 C C . LEU A 1 105 ? 0.886 -5.689 16.817 1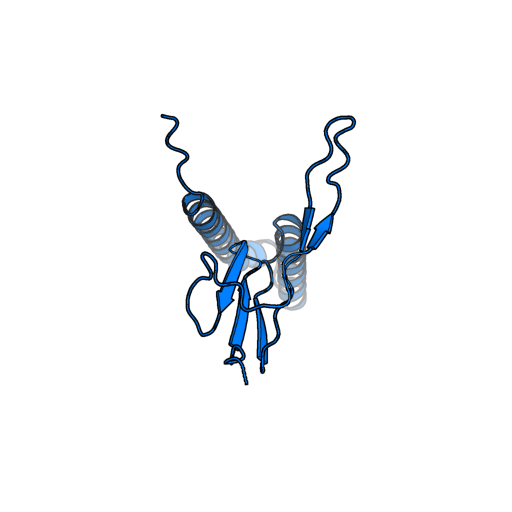.00 72.88 105 LEU A C 1
ATOM 784 O O . LEU A 1 105 ? 1.300 -5.738 15.654 1.00 72.88 105 LEU A O 1
ATOM 788 N N . ASP A 1 106 ? 1.689 -5.476 17.855 1.00 74.06 106 ASP A N 1
ATOM 789 C CA . ASP A 1 106 ? 3.135 -5.289 17.747 1.00 74.06 106 ASP A CA 1
ATOM 790 C C . ASP A 1 106 ? 3.836 -6.590 17.344 1.00 74.06 106 ASP A C 1
ATOM 792 O O . ASP A 1 106 ? 4.696 -6.593 16.454 1.00 74.06 106 ASP A O 1
ATOM 796 N N . LEU A 1 107 ? 3.405 -7.726 17.899 1.00 74.31 107 LEU A N 1
ATOM 797 C CA . LEU A 1 107 ? 3.896 -9.043 17.501 1.00 74.31 107 LEU A CA 1
ATOM 798 C C . LEU A 1 107 ? 3.549 -9.361 16.036 1.00 74.31 107 LEU A C 1
ATOM 800 O O . LEU A 1 107 ? 4.401 -9.829 15.270 1.00 74.31 107 LEU A O 1
ATOM 804 N N . ALA A 1 108 ? 2.317 -9.065 15.613 1.00 70.06 108 ALA A N 1
ATOM 805 C CA . ALA A 1 108 ? 1.897 -9.218 14.22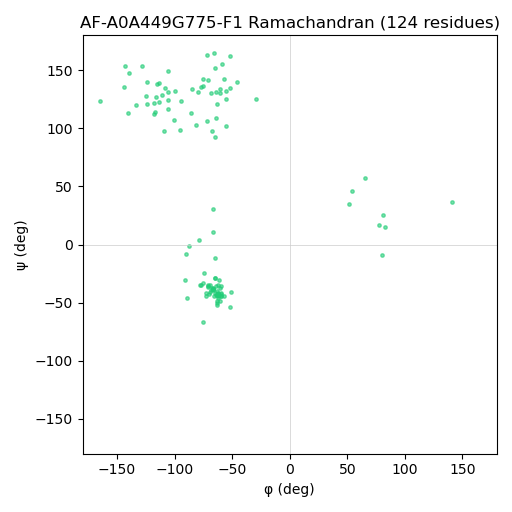4 1.00 70.06 108 ALA A CA 1
ATOM 806 C C . ALA A 1 108 ? 2.711 -8.307 13.290 1.00 70.06 108 ALA A C 1
ATOM 808 O O . ALA A 1 108 ? 3.178 -8.758 12.238 1.00 70.06 108 ALA A O 1
ATOM 809 N N . ALA A 1 109 ? 2.952 -7.055 13.687 1.00 65.31 109 ALA A N 1
ATOM 810 C CA . ALA A 1 109 ? 3.766 -6.113 12.927 1.00 65.31 109 ALA A CA 1
ATOM 811 C C . ALA A 1 109 ? 5.215 -6.594 12.752 1.00 65.31 109 ALA A C 1
ATOM 813 O O . ALA A 1 109 ? 5.735 -6.553 11.632 1.00 65.31 109 ALA A O 1
ATOM 814 N N . ALA A 1 110 ? 5.831 -7.120 13.813 1.00 66.56 110 ALA A N 1
ATOM 815 C CA . ALA A 1 110 ? 7.175 -7.689 13.770 1.00 66.56 110 ALA A CA 1
ATOM 816 C C . ALA A 1 110 ? 7.258 -8.906 12.831 1.00 66.56 110 ALA A C 1
ATOM 818 O O . ALA A 1 110 ? 8.189 -9.016 12.032 1.00 66.56 110 ALA A O 1
ATOM 819 N N . SER A 1 111 ? 6.256 -9.792 12.858 1.00 60.97 111 SER A N 1
ATOM 820 C CA . SER A 1 111 ? 6.228 -10.989 12.005 1.00 60.97 111 SER A CA 1
ATOM 821 C C . SER A 1 111 ? 6.151 -10.666 10.505 1.00 60.97 111 SER A C 1
ATOM 823 O O . SER A 1 111 ? 6.789 -11.327 9.683 1.00 60.97 111 SER A O 1
ATOM 825 N N . TRP A 1 112 ? 5.424 -9.607 10.135 1.00 55.75 112 TRP A N 1
ATOM 826 C CA . TRP A 1 112 ? 5.304 -9.170 8.743 1.00 55.75 112 TRP A CA 1
ATOM 827 C C . TRP A 1 112 ? 6.568 -8.464 8.247 1.00 55.75 112 TRP A C 1
ATOM 829 O O . TRP A 1 112 ? 6.930 -8.627 7.082 1.00 55.75 112 TRP A O 1
ATOM 839 N N . GLY A 1 113 ? 7.272 -7.738 9.123 1.00 53.34 113 GLY A N 1
ATOM 840 C CA . GLY A 1 113 ? 8.592 -7.178 8.815 1.00 53.34 113 GLY A CA 1
ATOM 841 C C . GLY A 1 113 ? 9.613 -8.264 8.461 1.00 53.34 113 GLY A C 1
ATOM 842 O O . GLY A 1 113 ? 10.324 -8.141 7.467 1.00 53.34 113 GLY A O 1
ATOM 843 N N . VAL A 1 114 ? 9.609 -9.379 9.200 1.00 50.66 114 VAL A N 1
ATOM 844 C CA . VAL A 1 114 ? 10.481 -10.537 8.928 1.00 50.66 114 VAL A CA 1
ATOM 845 C C . VAL A 1 114 ? 10.129 -11.224 7.600 1.00 50.66 114 VAL A C 1
ATOM 847 O O . VAL A 1 114 ? 11.028 -11.608 6.854 1.00 50.66 114 VAL A O 1
ATOM 850 N N . MET A 1 115 ? 8.842 -11.351 7.249 1.00 41.88 115 MET A N 1
ATOM 851 C CA . MET A 1 115 ? 8.435 -11.919 5.951 1.00 41.88 115 MET A CA 1
ATOM 852 C C . MET A 1 115 ? 8.782 -11.019 4.754 1.00 41.88 115 MET A C 1
ATOM 854 O O . MET A 1 115 ? 9.124 -11.526 3.681 1.00 41.88 115 MET A O 1
ATOM 858 N N . ALA A 1 116 ? 8.713 -9.696 4.926 1.00 46.69 116 ALA A N 1
ATOM 859 C CA . ALA A 1 116 ? 9.122 -8.743 3.898 1.00 46.69 116 ALA A CA 1
ATOM 860 C C . ALA A 1 116 ? 10.639 -8.802 3.642 1.00 46.69 116 ALA A C 1
ATOM 862 O O . ALA A 1 116 ? 11.065 -8.744 2.488 1.00 46.69 116 ALA A O 1
ATOM 863 N N . ASP A 1 117 ? 11.444 -8.992 4.691 1.00 42.78 117 ASP A N 1
ATOM 864 C CA . ASP A 1 117 ? 12.905 -9.071 4.583 1.00 42.78 117 ASP A CA 1
ATOM 865 C C . ASP A 1 117 ? 13.389 -10.433 4.048 1.00 42.78 117 ASP A C 1
ATOM 867 O O . ASP A 1 117 ? 14.291 -10.505 3.215 1.00 42.78 117 ASP A O 1
ATOM 871 N N . ALA A 1 118 ? 12.701 -11.528 4.393 1.00 41.28 118 ALA A N 1
ATOM 872 C CA . ALA A 1 118 ? 12.956 -12.860 3.828 1.00 41.28 118 ALA A CA 1
ATOM 873 C C . ALA A 1 118 ? 12.661 -12.969 2.314 1.00 41.28 118 ALA A C 1
ATOM 875 O O . ALA A 1 118 ? 13.033 -13.956 1.677 1.00 41.28 118 ALA A O 1
ATOM 876 N N . SER A 1 119 ? 11.997 -11.965 1.732 1.00 43.12 119 SER A N 1
ATOM 877 C CA . SER A 1 119 ? 11.752 -11.862 0.289 1.00 43.12 119 SER A CA 1
ATOM 878 C C . SER A 1 119 ? 12.890 -11.162 -0.469 1.00 43.12 119 SER A C 1
ATOM 880 O O . SER A 1 119 ? 12.820 -11.052 -1.698 1.00 43.12 119 SER A O 1
ATOM 882 N N . GLN A 1 120 ? 13.942 -10.696 0.219 1.00 38.69 120 GLN A N 1
ATOM 883 C CA . GLN A 1 120 ? 15.144 -10.205 -0.448 1.00 38.69 120 GLN A CA 1
ATOM 884 C C . GLN A 1 120 ? 15.885 -11.373 -1.121 1.00 38.69 120 GLN A C 1
ATOM 886 O O . GLN A 1 120 ? 16.106 -12.414 -0.496 1.00 38.69 120 GLN A O 1
ATOM 891 N N . PRO A 1 121 ? 16.267 -11.252 -2.407 1.00 39.81 121 PRO A N 1
ATOM 892 C CA . PRO A 1 121 ? 17.018 -12.301 -3.072 1.00 39.81 121 PRO A CA 1
ATOM 893 C C . PRO A 1 121 ? 18.370 -12.453 -2.375 1.00 39.81 121 PRO A C 1
ATOM 895 O O . PRO A 1 121 ? 19.155 -11.510 -2.324 1.00 39.81 121 PRO A O 1
ATOM 898 N N . VAL A 1 122 ? 18.639 -13.656 -1.864 1.00 40.28 122 VAL A N 1
ATOM 899 C CA . VAL A 1 122 ? 19.957 -14.060 -1.372 1.00 40.28 122 VAL A CA 1
ATOM 900 C C . VAL A 1 122 ? 20.959 -13.834 -2.502 1.00 40.28 122 VAL A C 1
ATOM 902 O O . VAL A 1 122 ? 21.031 -14.624 -3.446 1.00 40.28 122 VAL A O 1
ATOM 905 N N . THR A 1 123 ? 21.729 -12.751 -2.433 1.00 46.41 123 THR A N 1
ATOM 906 C CA . THR A 1 123 ? 22.934 -12.588 -3.239 1.00 46.41 123 THR A CA 1
ATOM 907 C C . THR A 1 123 ? 23.919 -13.653 -2.781 1.00 46.41 123 THR A C 1
ATOM 909 O O . THR A 1 123 ? 24.652 -13.474 -1.814 1.00 46.41 123 THR A O 1
ATOM 912 N N . ARG A 1 124 ? 23.899 -14.810 -3.452 1.00 37.31 124 ARG A N 1
ATOM 913 C CA . ARG A 1 124 ? 25.032 -15.733 -3.437 1.00 37.31 124 ARG A CA 1
ATOM 914 C C . ARG A 1 124 ? 26.169 -15.039 -4.174 1.00 37.31 124 ARG A C 1
ATOM 916 O O . ARG A 1 124 ? 26.194 -15.039 -5.403 1.00 37.31 124 ARG A O 1
ATOM 923 N N . GLU A 1 125 ? 27.072 -14.433 -3.415 1.00 41.16 125 GLU A N 1
ATOM 924 C CA . GLU A 1 125 ? 28.400 -14.095 -3.916 1.00 41.16 125 GLU A CA 1
ATOM 925 C C . GLU A 1 125 ? 29.040 -15.384 -4.456 1.00 41.16 125 GLU A C 1
ATOM 927 O O . GLU A 1 125 ? 29.041 -16.421 -3.785 1.00 41.16 125 GLU A O 1
ATOM 932 N N . SER A 1 126 ? 29.464 -15.331 -5.719 1.00 42.72 126 SER A N 1
ATOM 933 C CA . SER A 1 126 ? 30.248 -16.366 -6.401 1.00 42.72 126 SER A CA 1
ATOM 934 C C . SER A 1 126 ? 31.653 -15.845 -6.632 1.00 42.72 126 SER A C 1
ATOM 936 O O . SER A 1 126 ? 31.762 -14.636 -6.938 1.00 42.72 126 SER A O 1
#

Organism: Nocardia farcinica (NCBI:txid37329)

Solvent-accessible surface area (backbone atoms only — not comparable to full-atom values): 7828 Å² total; per-residue (Å²): 129,82,88,66,44,64,32,34,38,40,32,53,63,78,71,44,50,25,50,68,85,39,74,57,86,82,85,84,76,89,76,71,74,46,74,45,61,83,66,91,66,86,89,67,75,70,43,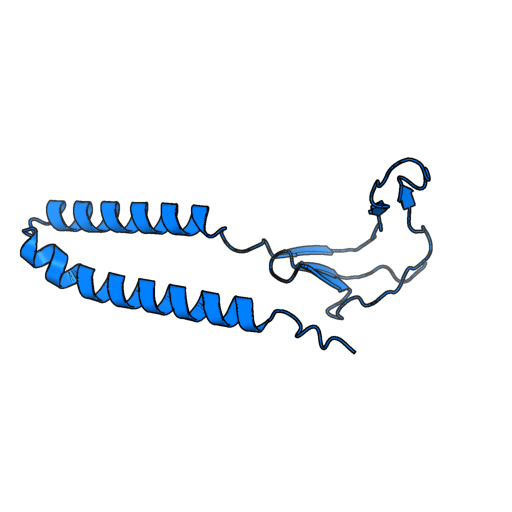78,50,79,83,82,69,54,80,37,80,47,74,46,69,53,67,76,49,72,66,59,45,51,54,51,50,53,51,49,52,54,51,52,52,52,54,41,44,74,71,69,44,51,72,70,58,44,48,69,62,46,45,63,57,48,54,52,50,52,53,51,52,53,55,52,53,52,57,60,57,71,66,54,82,81,80,76,86,125

Radius of gyration: 23.55 Å; Cα contacts (8 Å, |Δi|>4): 105; chains: 1; bounding box: 49×28×70 Å

Secondary structure (DSSP, 8-state):
----EEEEEEETTTTEEEETTEE-S----SS--EEE----SSSPPPEEE----EEEEEEEPPPPPHHHHHHHHHHHHHHHHHHHHHTT--HHHHHHHHHHHHHHHHHHHHHHHHHHHTTS------

Foldseek 3Di:
DPDAFAEWEQEPQLRFIDTVNHTPPDDADPPDKDWPDPPPPDDDDIDIDHDGGYNYYHYRDHPQDPVSVVVVLVVVLVVQLVVVVVVVDDPVRSCVVCVVVVVVVVVVVVVVVVVSVVPPPPPPDD

Mean predicted aligned error: 15.19 Å

Sequence (126 aa):
MPDIAKHVTVDLAQRKLYVNGERFPFHIAEGGIRVDGLAAEAGGLATVTVTFFADDIEVVPAGPTPAAREEAQALLHETGKALLTLLGLDEAAVERILGPLWDDLDLAAASWGVMADASQPVTRES

pLDDT: mean 71.26, std 15.39, range [37.31, 93.19]